Protein AF-A0A067PB33-F1 (afdb_monomer)

Radius of gyration: 25.23 Å; Cα contacts (8 Å, |Δi|>4): 161; chains: 1; bounding box: 67×68×53 Å

Structure (mmCIF, N/CA/C/O backbone):
data_AF-A0A067PB33-F1
#
_entry.id   AF-A0A067PB33-F1
#
loop_
_atom_site.group_PDB
_atom_site.id
_atom_site.type_symbol
_atom_site.label_atom_id
_atom_site.label_alt_id
_atom_site.label_comp_id
_atom_site.label_asym_id
_atom_site.label_entity_id
_atom_site.label_seq_id
_atom_site.pdbx_PDB_ins_code
_atom_site.Cartn_x
_atom_site.Cartn_y
_atom_site.Cartn_z
_atom_site.occupancy
_atom_site.B_iso_or_equiv
_atom_site.auth_seq_id
_atom_site.auth_comp_id
_atom_site.auth_asym_id
_atom_site.auth_atom_id
_atom_site.pdbx_PDB_model_num
ATOM 1 N N . MET A 1 1 ? 33.573 51.164 17.398 1.00 55.56 1 MET A N 1
ATOM 2 C CA . MET A 1 1 ? 33.252 50.127 16.392 1.00 55.56 1 MET A CA 1
ATOM 3 C C . MET A 1 1 ? 31.759 49.839 16.478 1.00 55.56 1 MET A C 1
ATOM 5 O O . MET A 1 1 ? 31.307 49.349 17.505 1.00 55.56 1 MET A O 1
ATOM 9 N N . ALA A 1 2 ? 30.981 50.278 15.486 1.00 54.59 2 ALA A N 1
ATOM 10 C CA . ALA A 1 2 ? 29.517 50.257 15.528 1.00 54.59 2 ALA A CA 1
ATOM 11 C C . ALA A 1 2 ? 28.966 48.915 15.017 1.00 54.59 2 ALA A C 1
ATOM 13 O O . ALA A 1 2 ? 29.337 48.453 13.942 1.00 54.59 2 ALA A O 1
ATOM 14 N N . ARG A 1 3 ? 28.097 48.289 15.818 1.00 65.94 3 ARG A N 1
ATOM 15 C CA . ARG A 1 3 ? 27.466 46.986 15.572 1.00 65.94 3 ARG A CA 1
ATOM 16 C C . ARG A 1 3 ? 26.109 47.202 14.898 1.00 65.94 3 ARG A C 1
ATOM 18 O O . ARG A 1 3 ? 25.153 47.599 15.559 1.00 65.94 3 ARG A O 1
ATOM 25 N N . THR A 1 4 ? 26.024 46.949 13.598 1.00 68.44 4 THR A N 1
ATOM 26 C CA . THR A 1 4 ? 24.789 47.094 12.813 1.00 68.44 4 THR A CA 1
ATOM 27 C C . THR A 1 4 ? 23.841 45.925 13.102 1.00 68.44 4 THR A C 1
ATOM 29 O O . THR A 1 4 ? 24.202 44.766 12.907 1.00 68.44 4 THR A O 1
ATOM 32 N N . LYS A 1 5 ? 22.629 46.211 13.596 1.00 69.06 5 LYS A N 1
ATOM 33 C CA . LYS A 1 5 ? 21.546 45.227 13.761 1.00 69.06 5 LYS A CA 1
ATOM 34 C C . LYS A 1 5 ? 20.704 45.207 12.482 1.00 69.06 5 LYS A C 1
ATOM 36 O O . LYS A 1 5 ? 20.110 46.224 12.143 1.00 69.06 5 LYS A O 1
ATOM 41 N N . GLN A 1 6 ? 20.646 44.072 11.786 1.00 68.88 6 GLN A N 1
ATOM 42 C CA . GLN A 1 6 ? 19.687 43.844 10.702 1.00 68.88 6 GLN A CA 1
ATOM 43 C C . GLN A 1 6 ? 18.337 43.413 11.289 1.00 68.88 6 GLN A C 1
ATOM 45 O O . GLN A 1 6 ? 18.252 42.419 12.007 1.00 68.88 6 GLN A O 1
ATOM 50 N N . THR A 1 7 ? 17.285 44.163 10.979 1.00 68.81 7 THR A N 1
ATOM 51 C CA . THR A 1 7 ? 15.882 43.800 11.197 1.00 68.81 7 THR A CA 1
ATOM 52 C C . THR A 1 7 ? 15.334 43.153 9.927 1.00 68.81 7 THR A C 1
ATOM 54 O O . THR A 1 7 ? 15.372 43.752 8.856 1.00 68.81 7 THR A O 1
ATOM 57 N N . THR A 1 8 ? 14.815 41.929 10.029 1.00 66.50 8 THR A N 1
ATOM 58 C CA . THR A 1 8 ? 14.121 41.249 8.930 1.00 66.50 8 THR A CA 1
ATOM 59 C C . THR A 1 8 ? 12.642 41.632 8.927 1.00 66.50 8 THR A C 1
ATOM 61 O O . THR A 1 8 ? 11.899 41.391 9.879 1.00 66.50 8 THR A O 1
ATOM 64 N N . THR A 1 9 ? 12.208 42.269 7.844 1.00 65.00 9 THR A N 1
ATOM 65 C CA . THR A 1 9 ? 10.814 42.614 7.559 1.00 65.00 9 THR A CA 1
ATOM 66 C C . THR A 1 9 ? 10.035 41.367 7.135 1.00 65.00 9 THR A C 1
ATOM 68 O O . THR A 1 9 ? 10.401 40.675 6.188 1.00 65.00 9 THR A O 1
ATOM 71 N N . LYS A 1 10 ? 8.937 41.079 7.841 1.00 58.09 10 LYS A N 1
ATOM 72 C CA . LYS A 1 10 ? 7.939 40.064 7.472 1.00 58.09 10 LYS A CA 1
ATOM 73 C C . LYS A 1 10 ? 7.140 40.554 6.256 1.00 58.09 10 LYS A C 1
ATOM 75 O O . LYS A 1 10 ? 6.517 41.608 6.347 1.00 58.09 10 LYS A O 1
ATOM 80 N N . SER A 1 11 ? 7.107 39.793 5.158 1.00 65.38 11 SER A N 1
ATOM 81 C CA . SER A 1 11 ? 6.158 40.020 4.057 1.00 65.38 11 SER A CA 1
ATOM 82 C C . SER A 1 11 ? 4.917 39.143 4.234 1.00 65.38 11 SER A C 1
ATOM 84 O O . SER A 1 11 ? 5.006 37.914 4.226 1.00 65.38 11 SER A O 1
ATOM 86 N N . THR A 1 12 ? 3.761 39.774 4.384 1.00 56.09 12 THR A N 1
ATOM 87 C CA . THR A 1 12 ? 2.433 39.156 4.407 1.00 56.09 12 THR A CA 1
ATOM 88 C C . THR A 1 12 ? 1.830 39.087 3.001 1.00 56.09 12 THR A C 1
ATOM 90 O O . THR A 1 12 ? 1.772 40.093 2.307 1.00 56.09 12 THR A O 1
ATOM 93 N N . GLY A 1 13 ? 1.318 37.907 2.636 1.00 48.22 13 GLY A N 1
ATOM 94 C CA . GLY A 1 13 ? 0.081 37.730 1.860 1.00 48.22 13 GLY A CA 1
ATOM 95 C C . GLY A 1 13 ? 0.059 38.178 0.395 1.00 48.22 13 GLY A C 1
ATOM 96 O O . GLY A 1 13 ? -0.341 39.295 0.092 1.00 48.22 13 GLY A O 1
ATOM 97 N N . GLY A 1 14 ? 0.335 37.246 -0.522 1.00 48.44 14 GLY A N 1
ATOM 98 C CA . GLY A 1 14 ? -0.065 37.348 -1.927 1.00 48.44 14 GLY A CA 1
ATOM 99 C C . GLY A 1 14 ? -1.091 36.271 -2.275 1.00 48.44 14 GLY A C 1
ATOM 100 O O . GLY A 1 14 ? -0.724 35.135 -2.565 1.00 48.44 14 GLY A O 1
ATOM 101 N N . THR A 1 15 ? -2.378 36.612 -2.238 1.00 56.41 15 THR A N 1
ATOM 102 C CA . THR A 1 15 ? -3.474 35.760 -2.718 1.00 56.41 15 THR A CA 1
ATOM 103 C C . THR A 1 15 ? -3.520 35.848 -4.246 1.00 56.41 15 THR A C 1
ATOM 105 O O . THR A 1 15 ? -3.872 36.889 -4.797 1.00 56.41 15 THR A O 1
ATOM 108 N N . ALA A 1 16 ? -3.139 34.784 -4.954 1.00 57.28 16 ALA A N 1
ATOM 109 C CA . ALA A 1 16 ? -3.207 34.755 -6.414 1.00 57.28 16 ALA A CA 1
ATOM 110 C C . ALA A 1 16 ? -4.657 34.561 -6.901 1.00 57.28 16 ALA A C 1
ATOM 112 O O . ALA A 1 16 ? -5.363 33.649 -6.465 1.00 57.28 16 ALA A O 1
ATOM 113 N N . ALA A 1 17 ? -5.092 35.417 -7.828 1.00 51.28 17 ALA A N 1
ATOM 114 C CA . ALA A 1 17 ? -6.415 35.382 -8.443 1.00 51.28 17 ALA A CA 1
ATOM 115 C C . ALA A 1 17 ? -6.559 34.205 -9.428 1.00 51.28 17 ALA A C 1
ATOM 117 O O . ALA A 1 17 ? -5.747 34.035 -10.340 1.00 51.28 17 ALA A O 1
ATOM 118 N N . LYS A 1 18 ? -7.635 33.418 -9.289 1.00 51.09 18 LYS A N 1
ATOM 119 C CA . LYS A 1 18 ? -8.044 32.415 -10.284 1.00 51.09 18 LYS A CA 1
ATOM 120 C C . LYS A 1 18 ? -8.632 33.129 -11.504 1.00 51.09 18 LYS A C 1
ATOM 122 O O . LYS A 1 18 ? -9.724 33.684 -11.427 1.00 51.09 18 LYS A O 1
ATOM 127 N N . LYS A 1 19 ? -7.921 33.100 -12.636 1.00 48.53 19 LYS A N 1
ATOM 128 C CA . LYS A 1 19 ? -8.486 33.465 -13.941 1.00 48.53 19 LYS A CA 1
ATOM 129 C C . LYS A 1 19 ? -9.428 32.360 -14.413 1.00 48.53 19 LYS A C 1
ATOM 131 O O . LYS A 1 19 ? -8.999 31.258 -14.739 1.00 48.53 19 LYS A O 1
ATOM 136 N N . THR A 1 20 ? -10.707 32.695 -14.471 1.00 45.25 20 THR A N 1
ATOM 137 C CA . THR A 1 20 ? -11.734 31.999 -15.242 1.00 45.25 20 THR A CA 1
ATOM 138 C C . THR A 1 20 ? -11.503 32.310 -16.721 1.00 45.25 20 THR A C 1
ATOM 140 O O . THR A 1 20 ? -11.554 33.474 -17.112 1.00 45.25 20 THR A O 1
ATOM 143 N N . ILE A 1 21 ? -11.256 31.298 -17.550 1.00 50.94 21 ILE A N 1
ATOM 144 C CA . ILE A 1 21 ? -11.389 31.418 -19.007 1.00 50.94 21 ILE A CA 1
ATOM 145 C C . ILE A 1 21 ? -12.450 30.407 -19.425 1.00 50.94 21 ILE A C 1
ATOM 147 O O . ILE A 1 21 ? -12.246 29.196 -19.372 1.00 50.94 21 ILE A O 1
ATOM 151 N N . LEU A 1 22 ? -13.622 30.945 -19.759 1.00 44.91 22 LEU A N 1
ATOM 152 C CA . LEU A 1 22 ? -14.705 30.233 -20.414 1.00 44.91 22 LEU A CA 1
ATOM 153 C C . LEU A 1 22 ? -14.245 29.692 -21.772 1.00 44.91 22 LEU A 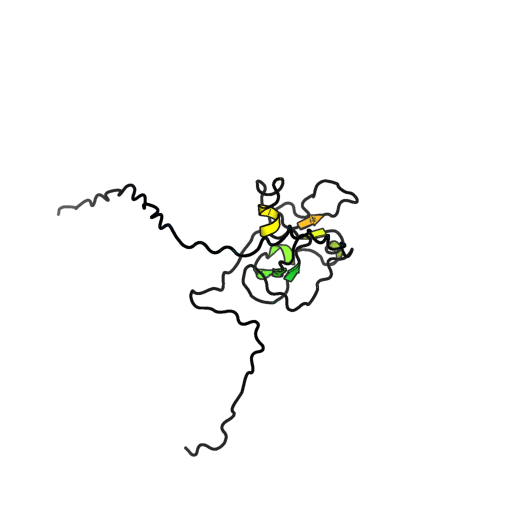C 1
ATOM 155 O O . LEU A 1 22 ? -13.614 30.407 -22.544 1.00 44.91 22 LEU A O 1
ATOM 159 N N . GLY A 1 23 ? -14.755 28.508 -22.112 1.00 41.41 23 GLY A N 1
ATOM 160 C CA . GLY A 1 23 ? -15.262 28.270 -23.460 1.00 41.41 23 GLY A CA 1
ATOM 161 C C . GLY A 1 23 ? -14.563 27.169 -24.241 1.00 41.41 23 GLY A C 1
ATOM 162 O O . GLY A 1 23 ? -13.768 27.445 -25.127 1.00 41.41 23 GLY A O 1
ATOM 163 N N . SER A 1 24 ? -14.953 25.918 -24.005 1.00 42.19 24 SER A N 1
ATOM 164 C CA . SER A 1 24 ? -14.974 24.883 -25.047 1.00 42.19 24 SER A CA 1
ATOM 165 C C . SER A 1 24 ? -16.027 23.846 -24.675 1.00 42.19 24 SER A C 1
ATOM 167 O O . SER A 1 24 ? -15.832 23.021 -23.787 1.00 42.19 24 SER A O 1
ATOM 169 N N . LYS A 1 25 ? -17.187 23.940 -25.332 1.00 48.56 25 LYS A N 1
ATOM 170 C CA . LYS A 1 25 ? -18.226 22.911 -25.318 1.00 48.56 25 LYS A CA 1
ATOM 171 C C . LYS A 1 25 ? -17.673 21.674 -26.027 1.00 48.56 25 LYS A C 1
ATOM 173 O O . LYS A 1 25 ? -17.604 21.666 -27.250 1.00 48.56 25 LYS A O 1
ATOM 178 N N . PHE A 1 26 ? -17.344 20.632 -25.273 1.00 42.62 26 PHE A N 1
ATOM 179 C CA . PHE A 1 26 ? -17.308 19.270 -25.798 1.00 42.62 26 PHE A CA 1
ATOM 180 C C . PHE A 1 26 ? -18.437 18.482 -25.144 1.00 42.62 26 PHE A C 1
ATOM 182 O O . PHE A 1 26 ? -18.382 18.131 -23.968 1.00 42.62 26 PHE A O 1
ATOM 189 N N . ALA A 1 27 ? -19.493 18.259 -25.923 1.00 45.75 27 ALA A N 1
ATOM 190 C CA . ALA A 1 27 ? -20.455 17.206 -25.664 1.00 45.75 27 ALA A CA 1
ATOM 191 C C . ALA A 1 27 ? -19.802 15.875 -26.077 1.00 45.75 27 ALA A C 1
ATOM 193 O O . ALA A 1 27 ? -19.408 15.707 -27.228 1.00 45.75 27 ALA A O 1
ATOM 194 N N . GLY A 1 28 ? -19.657 14.961 -25.121 1.00 36.56 28 GLY A N 1
ATOM 195 C CA . GLY A 1 28 ? -19.095 13.618 -25.276 1.00 36.56 28 GLY A CA 1
ATOM 196 C C . GLY A 1 28 ? -19.466 12.773 -24.052 1.00 36.56 28 GLY A C 1
ATOM 197 O O . GLY A 1 28 ? -19.763 13.342 -23.004 1.00 36.56 28 GLY A O 1
ATOM 198 N N . PRO A 1 29 ? -19.582 11.446 -24.192 1.00 44.88 29 PRO A N 1
ATOM 199 C CA . PRO A 1 29 ? -20.788 10.720 -23.817 1.00 44.88 29 PRO A CA 1
ATOM 200 C C . PRO A 1 29 ? -20.918 10.440 -22.319 1.00 44.88 29 PRO A C 1
ATOM 202 O O . PRO A 1 29 ? -19.944 10.294 -21.584 1.00 44.88 29 PRO A O 1
ATOM 205 N N . VAL A 1 30 ? -22.178 10.300 -21.909 1.00 52.38 30 VAL A N 1
ATOM 206 C CA . VAL A 1 30 ? -22.629 9.802 -20.609 1.00 52.38 30 VAL A CA 1
ATOM 207 C C . VAL A 1 30 ? -22.104 8.374 -20.421 1.00 52.38 30 VAL A C 1
ATOM 209 O O . VAL A 1 30 ? -22.733 7.403 -20.834 1.00 52.38 30 VAL A O 1
ATOM 212 N N . ALA A 1 31 ? -20.918 8.244 -19.829 1.00 45.16 31 ALA A N 1
ATOM 213 C CA . ALA A 1 31 ? -20.369 6.963 -19.415 1.00 45.16 31 ALA A CA 1
ATOM 214 C C . ALA A 1 31 ? -21.041 6.548 -18.102 1.00 45.16 31 ALA A C 1
ATOM 216 O O . ALA A 1 31 ? -20.977 7.249 -17.090 1.00 45.16 31 ALA A O 1
ATOM 217 N N . GLY A 1 32 ? -21.756 5.426 -18.173 1.00 43.41 32 GLY A N 1
ATOM 218 C CA . GLY A 1 32 ? -22.599 4.897 -17.116 1.00 43.41 32 GLY A CA 1
ATOM 219 C C . GLY A 1 32 ? -21.866 4.674 -15.799 1.00 43.41 32 GLY A C 1
ATOM 220 O O . GLY A 1 32 ? -20.654 4.467 -15.748 1.00 43.41 32 GLY A O 1
ATOM 221 N N . LYS A 1 33 ? -22.658 4.681 -14.724 1.00 39.97 33 LYS A N 1
ATOM 222 C CA . LYS A 1 33 ? -22.269 4.210 -13.396 1.00 39.97 33 LYS A CA 1
ATOM 223 C C . LYS A 1 33 ? -21.536 2.877 -13.547 1.00 39.97 33 LYS A C 1
ATOM 225 O O . LYS A 1 33 ? -22.162 1.854 -13.817 1.00 39.97 33 LYS A O 1
ATOM 230 N N . ALA A 1 34 ? -20.215 2.905 -13.395 1.00 42.62 34 ALA A N 1
ATOM 231 C CA . ALA A 1 34 ? -19.411 1.704 -13.319 1.00 42.62 34 ALA A CA 1
ATOM 232 C C . ALA A 1 34 ? -19.904 0.922 -12.101 1.00 42.62 34 ALA A C 1
ATOM 234 O O . ALA A 1 34 ? -19.697 1.326 -10.955 1.00 42.62 34 ALA A O 1
ATOM 235 N N . GLY A 1 35 ? -20.624 -0.168 -12.365 1.00 40.88 35 GLY A N 1
ATOM 236 C CA . GLY A 1 35 ? -20.951 -1.153 -11.357 1.00 40.88 35 GLY A CA 1
ATOM 237 C C . GLY A 1 35 ? -19.656 -1.556 -10.670 1.00 40.88 35 GLY A C 1
ATOM 238 O O . GLY A 1 35 ? -18.719 -2.030 -11.313 1.00 40.88 35 GLY A O 1
ATOM 239 N N . ARG A 1 36 ? -19.594 -1.311 -9.362 1.00 44.78 36 ARG A N 1
ATOM 240 C CA . ARG A 1 36 ? -18.537 -1.794 -8.480 1.00 44.78 36 ARG A CA 1
ATOM 241 C C . ARG A 1 36 ? -18.576 -3.318 -8.603 1.00 44.78 36 ARG A C 1
ATOM 243 O O . ARG A 1 36 ? -19.433 -3.953 -7.997 1.00 44.78 36 ARG A O 1
ATOM 250 N N . LYS A 1 37 ? -17.731 -3.905 -9.460 1.00 42.91 37 LYS A N 1
ATOM 251 C CA . LYS A 1 37 ? -17.575 -5.360 -9.527 1.00 42.91 37 LYS A CA 1
ATOM 252 C C . LYS A 1 37 ? -17.102 -5.781 -8.145 1.00 42.91 37 LYS A C 1
ATOM 254 O O . LYS A 1 37 ? -15.963 -5.516 -7.770 1.00 42.91 37 LYS A O 1
ATOM 259 N N . SER A 1 38 ? -18.006 -6.368 -7.371 1.00 43.84 38 SER A N 1
ATOM 260 C CA . SER A 1 38 ? -17.684 -7.079 -6.147 1.00 43.84 38 SER A CA 1
ATOM 261 C C . SER A 1 38 ? -16.715 -8.185 -6.540 1.00 43.84 38 SER A C 1
ATOM 263 O O . SER A 1 38 ? -17.129 -9.224 -7.057 1.00 43.84 38 SER A O 1
ATOM 265 N N . ARG A 1 39 ? -15.411 -7.933 -6.387 1.00 51.88 39 ARG A N 1
ATOM 266 C CA . ARG A 1 39 ? -14.412 -8.993 -6.463 1.00 51.88 39 ARG A CA 1
ATOM 267 C C . ARG A 1 39 ? -14.842 -10.026 -5.432 1.00 51.88 39 ARG A C 1
ATOM 269 O O . ARG A 1 39 ? -14.957 -9.703 -4.250 1.00 51.88 39 ARG A O 1
ATOM 276 N N . SER A 1 40 ? -15.146 -11.238 -5.889 1.00 46.25 40 SER A N 1
ATOM 277 C CA . SER A 1 40 ? -15.277 -12.378 -4.994 1.00 46.25 40 SER A CA 1
ATOM 278 C C . SER A 1 40 ? -13.978 -12.433 -4.201 1.00 46.25 40 SER A C 1
ATOM 280 O O . SER A 1 40 ? -12.913 -12.605 -4.799 1.00 46.25 40 SER A O 1
ATOM 282 N N . ARG A 1 41 ? -14.056 -12.189 -2.889 1.00 49.62 41 ARG A N 1
ATOM 283 C CA . ARG A 1 41 ? -12.928 -12.359 -1.974 1.00 49.62 41 ARG A CA 1
ATOM 284 C C . ARG A 1 41 ? -12.415 -13.780 -2.177 1.00 49.62 41 ARG A C 1
ATOM 286 O O . ARG A 1 41 ? -13.059 -14.734 -1.752 1.00 49.62 41 ARG A O 1
ATOM 293 N N . SER A 1 42 ? -11.300 -13.917 -2.888 1.00 47.88 42 SER A N 1
ATOM 294 C CA . SER A 1 42 ? -10.497 -15.128 -2.791 1.00 47.88 42 SER A CA 1
ATOM 295 C C . SER A 1 42 ? -10.128 -15.251 -1.311 1.00 47.88 42 SER A C 1
ATOM 297 O O . SER A 1 42 ? -9.634 -14.264 -0.767 1.00 47.88 42 SER A O 1
ATOM 299 N N . PRO A 1 43 ? -10.382 -16.387 -0.642 1.00 51.66 43 PRO A N 1
ATOM 300 C CA . PRO A 1 43 ? -10.200 -16.510 0.806 1.00 51.66 43 PRO A CA 1
ATOM 301 C C . PRO A 1 43 ? -8.755 -16.343 1.280 1.00 51.66 43 PRO A C 1
ATOM 303 O O . PRO A 1 43 ? -8.528 -16.248 2.476 1.00 51.66 43 PRO A O 1
ATOM 306 N N . ASN A 1 44 ? -7.792 -16.309 0.359 1.00 50.03 44 ASN A N 1
ATOM 307 C CA . ASN A 1 44 ? -6.382 -16.165 0.674 1.00 50.03 44 ASN A CA 1
ATOM 308 C C . ASN A 1 44 ? -5.816 -14.919 -0.017 1.00 50.03 44 ASN A C 1
ATOM 310 O O . ASN A 1 44 ? -5.908 -14.848 -1.256 1.00 50.03 44 ASN A O 1
ATOM 314 N N . PRO A 1 45 ? -5.167 -13.996 0.719 1.00 50.78 45 PRO A N 1
ATOM 315 C CA . PRO A 1 45 ? -4.190 -13.089 0.140 1.00 50.78 45 PRO A CA 1
ATOM 316 C C . PRO A 1 45 ? -2.988 -13.943 -0.263 1.00 50.78 45 PRO A C 1
ATOM 318 O O . PRO A 1 45 ? -2.011 -14.126 0.459 1.00 50.78 45 PRO A O 1
ATOM 321 N N . LEU A 1 46 ? -3.111 -14.576 -1.427 1.00 50.81 46 LEU A N 1
ATOM 322 C CA . LEU A 1 46 ? -1.969 -15.152 -2.108 1.00 50.81 46 LEU A CA 1
ATOM 323 C C . LEU A 1 46 ? -1.036 -13.983 -2.389 1.00 50.81 46 LEU A C 1
ATOM 325 O O . LEU A 1 46 ? -1.455 -13.029 -3.044 1.00 50.81 46 LEU A O 1
ATOM 329 N N . VAL A 1 47 ? 0.205 -14.073 -1.912 1.00 52.31 47 VAL A N 1
ATOM 330 C CA . VAL A 1 47 ? 1.320 -13.293 -2.453 1.00 52.31 47 VAL A CA 1
ATOM 331 C C . VAL A 1 47 ? 1.364 -13.626 -3.942 1.00 52.31 47 VAL A C 1
ATOM 333 O O . VAL A 1 47 ? 1.951 -14.622 -4.365 1.00 52.31 47 VAL A O 1
ATOM 336 N N . LYS A 1 48 ? 0.613 -12.872 -4.743 1.00 49.56 48 LYS A N 1
ATOM 337 C CA . LYS A 1 48 ? 0.620 -13.016 -6.184 1.00 49.56 48 LYS A CA 1
ATOM 338 C C . LYS A 1 48 ? 1.913 -12.373 -6.625 1.00 49.56 48 LYS A C 1
ATOM 340 O O . LYS A 1 48 ? 2.060 -11.160 -6.567 1.00 49.56 48 LYS A O 1
ATOM 345 N N . ILE A 1 49 ? 2.840 -13.199 -7.093 1.00 48.69 49 ILE A N 1
ATOM 346 C CA . ILE A 1 49 ? 3.964 -12.744 -7.908 1.00 48.69 49 ILE A CA 1
ATOM 347 C C . ILE A 1 49 ? 3.383 -12.399 -9.290 1.00 48.69 49 ILE A C 1
ATOM 349 O O . ILE A 1 49 ? 3.622 -13.085 -10.278 1.00 48.69 49 ILE A O 1
ATOM 353 N N . ALA A 1 50 ? 2.490 -11.414 -9.347 1.00 47.66 50 ALA A N 1
ATOM 354 C CA . ALA A 1 50 ? 2.217 -10.705 -10.581 1.00 47.66 50 ALA A CA 1
ATOM 355 C C . ALA A 1 50 ? 3.319 -9.651 -10.735 1.00 47.66 50 ALA A C 1
ATOM 357 O O . ALA A 1 50 ? 3.917 -9.228 -9.746 1.00 47.66 50 ALA A O 1
ATOM 358 N N . GLU A 1 51 ? 3.590 -9.208 -11.958 1.00 52.41 51 GLU A N 1
ATOM 359 C CA . GLU A 1 51 ? 4.459 -8.059 -12.249 1.00 52.41 51 GLU A CA 1
ATOM 360 C C . GLU A 1 51 ? 3.783 -6.747 -11.797 1.00 52.41 51 GLU A C 1
ATOM 362 O O . GLU A 1 51 ? 3.556 -5.821 -12.574 1.00 52.41 51 GLU A O 1
ATOM 367 N N . SER A 1 52 ? 3.351 -6.693 -10.541 1.00 70.56 52 SER A N 1
ATOM 368 C CA . SER A 1 52 ? 2.664 -5.568 -9.940 1.00 70.56 52 SER A CA 1
ATOM 369 C C . SER A 1 52 ? 3.687 -4.605 -9.362 1.00 70.56 52 SER A C 1
ATOM 371 O O . SER A 1 52 ? 4.549 -4.959 -8.557 1.00 70.56 52 SER A O 1
ATOM 373 N N . TRP A 1 53 ? 3.579 -3.361 -9.797 1.00 86.12 53 TRP A N 1
ATOM 374 C CA . TRP A 1 53 ? 4.456 -2.275 -9.402 1.00 86.12 53 TRP A CA 1
ATOM 375 C C . TRP A 1 53 ? 3.893 -1.629 -8.142 1.00 86.12 53 TRP A C 1
ATOM 377 O O . TRP A 1 53 ? 2.681 -1.431 -8.026 1.00 86.12 53 TRP A O 1
ATOM 387 N N . CYS A 1 54 ? 4.761 -1.267 -7.198 1.00 90.94 54 CYS A N 1
ATOM 388 C CA . CYS A 1 54 ? 4.333 -0.517 -6.027 1.00 90.94 54 CYS A CA 1
ATOM 389 C C . CYS A 1 54 ? 3.756 0.833 -6.462 1.00 90.94 54 CYS A C 1
ATOM 391 O O . CYS A 1 54 ? 4.455 1.635 -7.080 1.00 90.94 54 CYS A O 1
ATOM 393 N N . CYS A 1 55 ? 2.513 1.142 -6.096 1.00 90.62 55 CYS A N 1
ATOM 394 C CA . CYS A 1 55 ? 1.883 2.393 -6.521 1.00 90.62 55 CYS A CA 1
ATOM 395 C C . CYS A 1 55 ? 2.475 3.646 -5.843 1.00 90.62 55 CYS A C 1
ATOM 397 O O . CYS A 1 55 ? 2.116 4.759 -6.218 1.00 90.62 55 CYS A O 1
ATOM 399 N N . LEU A 1 56 ? 3.349 3.485 -4.839 1.00 91.19 56 LEU A N 1
ATOM 400 C CA . LEU A 1 56 ? 4.010 4.593 -4.140 1.00 91.19 56 LEU A CA 1
ATOM 401 C C . LEU A 1 56 ? 5.365 4.955 -4.757 1.00 91.19 56 LEU A C 1
ATOM 403 O O . LEU A 1 56 ? 5.624 6.129 -5.004 1.00 91.19 56 LEU A O 1
ATOM 407 N N . CYS A 1 57 ? 6.223 3.967 -5.024 1.00 90.94 57 CYS A N 1
ATOM 408 C CA . CYS A 1 57 ? 7.559 4.208 -5.582 1.00 90.94 57 CYS A CA 1
ATOM 409 C C . CYS A 1 57 ? 7.690 3.854 -7.067 1.00 90.94 57 CYS A C 1
ATOM 411 O O . CYS A 1 57 ? 8.716 4.163 -7.665 1.00 90.94 57 CYS A O 1
ATOM 413 N N . SER A 1 58 ? 6.670 3.228 -7.668 1.00 87.94 58 SER A N 1
ATOM 414 C CA . SER A 1 58 ? 6.716 2.687 -9.037 1.00 87.94 58 SER A CA 1
ATOM 415 C C . SER A 1 58 ? 7.912 1.762 -9.275 1.00 87.94 58 SER A C 1
ATOM 417 O O . SER A 1 58 ? 8.459 1.719 -10.372 1.00 87.94 58 SER A O 1
ATOM 419 N N . ASN A 1 59 ? 8.323 1.033 -8.237 1.00 85.00 59 ASN A N 1
ATOM 420 C CA . ASN A 1 59 ? 9.339 -0.007 -8.310 1.00 85.00 59 ASN A CA 1
ATOM 421 C C . ASN A 1 59 ? 8.701 -1.380 -8.050 1.00 85.00 59 ASN A C 1
ATOM 423 O O . ASN A 1 59 ? 7.645 -1.474 -7.413 1.00 85.00 59 ASN A O 1
ATOM 427 N N . GLY A 1 60 ? 9.332 -2.432 -8.565 1.00 79.06 60 GLY A N 1
ATOM 428 C CA . GLY A 1 60 ? 8.978 -3.816 -8.256 1.00 79.06 60 GLY A CA 1
ATOM 429 C C . GLY A 1 60 ? 9.572 -4.277 -6.920 1.00 79.06 60 GLY A C 1
ATOM 430 O O . GLY A 1 60 ? 10.184 -3.497 -6.194 1.00 79.06 60 GLY A O 1
ATOM 431 N N . GLY A 1 61 ? 9.397 -5.558 -6.599 1.00 85.81 61 GLY A N 1
ATOM 432 C CA . GLY A 1 61 ? 9.969 -6.192 -5.408 1.00 85.81 61 GLY A CA 1
ATOM 433 C C . GLY A 1 61 ? 8.931 -6.946 -4.581 1.00 85.81 61 GLY A C 1
ATOM 434 O O . GLY A 1 61 ? 7.840 -7.261 -5.060 1.00 85.81 61 GLY A O 1
ATOM 435 N N . ILE A 1 62 ? 9.273 -7.235 -3.322 1.00 90.06 62 ILE A N 1
ATOM 436 C CA . ILE A 1 62 ? 8.343 -7.876 -2.386 1.00 90.06 62 ILE A CA 1
ATOM 437 C C . ILE A 1 62 ? 7.228 -6.883 -2.074 1.00 90.06 62 ILE A C 1
ATOM 439 O O . ILE A 1 62 ? 7.473 -5.786 -1.561 1.00 9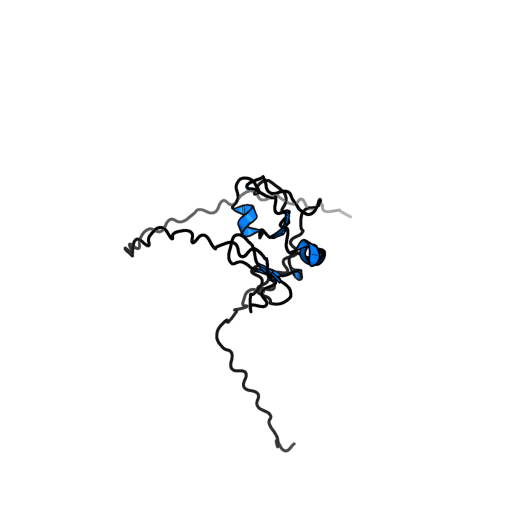0.06 62 ILE A O 1
ATOM 443 N N . 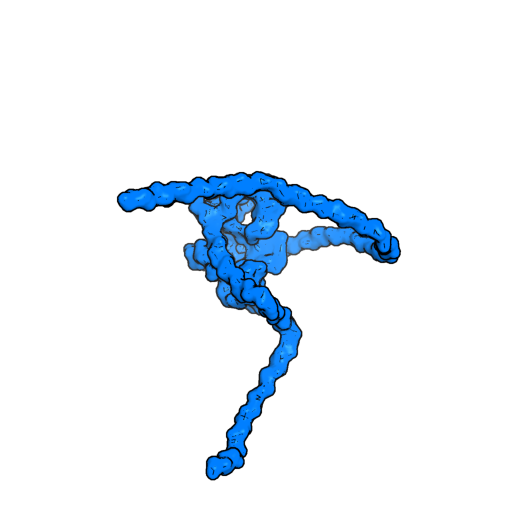SER A 1 63 ? 6.001 -7.261 -2.406 1.00 92.06 63 SER A N 1
ATOM 444 C CA . SER A 1 63 ? 4.847 -6.383 -2.302 1.00 92.06 63 SER A CA 1
ATOM 445 C C . SER A 1 63 ? 3.586 -7.126 -1.889 1.00 92.06 63 SER A C 1
ATOM 447 O O . SER A 1 63 ? 3.519 -8.354 -1.943 1.00 92.06 63 SER A O 1
ATOM 449 N N . VAL A 1 64 ? 2.618 -6.353 -1.402 1.00 92.31 64 VAL A N 1
ATOM 450 C CA . VAL A 1 64 ? 1.331 -6.826 -0.898 1.00 92.31 64 VAL A CA 1
ATOM 451 C C . VAL A 1 64 ? 0.218 -6.087 -1.633 1.00 92.31 64 VAL A C 1
ATOM 453 O O . VAL A 1 64 ? 0.239 -4.857 -1.757 1.00 92.31 64 VAL A O 1
ATOM 456 N N . ASP A 1 65 ? -0.757 -6.849 -2.118 1.00 93.62 65 ASP A N 1
ATOM 457 C CA . ASP A 1 65 ? -1.940 -6.327 -2.793 1.00 93.62 65 ASP A CA 1
ATOM 458 C C . ASP A 1 65 ? -2.976 -5.843 -1.780 1.00 93.62 65 ASP A C 1
ATOM 460 O O . ASP A 1 65 ? -3.238 -6.490 -0.768 1.00 93.62 65 ASP A O 1
ATOM 464 N N . CYS A 1 66 ? -3.604 -4.704 -2.062 1.00 95.06 66 CYS A N 1
ATOM 465 C CA . CYS A 1 66 ? -4.718 -4.206 -1.265 1.00 95.06 66 CYS A CA 1
ATOM 466 C C . CYS A 1 66 ? -5.961 -5.091 -1.434 1.00 95.06 66 CYS A C 1
ATOM 468 O O . CYS A 1 66 ? -6.442 -5.292 -2.546 1.00 95.06 66 CYS A O 1
ATOM 470 N N . ASP A 1 67 ? -6.598 -5.490 -0.334 1.00 94.06 67 ASP A N 1
ATOM 471 C CA . ASP A 1 67 ? -7.827 -6.297 -0.362 1.00 94.06 67 ASP A CA 1
ATOM 472 C C . ASP A 1 67 ? -9.075 -5.522 -0.822 1.00 94.06 67 ASP A C 1
ATOM 474 O O . ASP A 1 67 ? -10.157 -6.092 -0.993 1.00 94.06 67 ASP A O 1
ATOM 478 N N . ARG A 1 68 ? -8.964 -4.199 -0.999 1.00 93.44 68 ARG A N 1
ATOM 479 C CA . ARG A 1 68 ? -10.085 -3.306 -1.347 1.00 93.44 68 ARG A CA 1
ATOM 480 C C . ARG A 1 68 ? -9.983 -2.659 -2.727 1.00 93.44 68 ARG A C 1
ATOM 482 O O . ARG A 1 68 ? -10.964 -2.066 -3.181 1.00 93.44 68 ARG A O 1
ATOM 489 N N . CYS A 1 69 ? -8.827 -2.714 -3.382 1.00 93.62 69 CYS A N 1
ATOM 490 C CA . CYS A 1 69 ? -8.619 -2.115 -4.701 1.00 93.62 69 CYS A CA 1
ATOM 491 C C . CYS A 1 69 ? -7.502 -2.841 -5.461 1.00 93.62 69 CYS A C 1
ATOM 493 O O . CYS A 1 69 ? -7.083 -3.920 -5.066 1.00 93.62 69 CYS A O 1
ATOM 495 N N . ASP A 1 70 ? -7.025 -2.247 -6.551 1.00 91.62 70 ASP A N 1
ATOM 496 C CA . ASP A 1 70 ? -6.052 -2.871 -7.454 1.00 91.62 70 ASP A CA 1
ATOM 497 C C . ASP A 1 70 ? -4.632 -2.332 -7.220 1.00 91.62 70 ASP A C 1
ATOM 499 O O . ASP A 1 70 ? -3.744 -2.531 -8.039 1.00 91.62 70 ASP A O 1
ATOM 503 N N . HIS A 1 71 ? -4.421 -1.601 -6.121 1.00 92.56 71 HIS A N 1
ATOM 504 C CA . HIS A 1 71 ? -3.106 -1.090 -5.755 1.00 92.56 71 HIS A CA 1
ATOM 505 C C . HIS A 1 71 ? -2.278 -2.153 -5.041 1.00 92.56 71 HIS A C 1
ATOM 507 O O . HIS A 1 71 ? -2.758 -2.807 -4.113 1.00 92.56 71 HIS A O 1
ATOM 513 N N . THR A 1 72 ? -1.002 -2.191 -5.400 1.00 93.50 72 THR A N 1
ATOM 514 C CA . THR A 1 72 ? 0.031 -3.010 -4.771 1.00 93.50 72 THR A CA 1
ATOM 515 C C . THR A 1 72 ? 1.039 -2.096 -4.079 1.00 93.50 72 THR A C 1
ATOM 517 O O . THR A 1 72 ? 1.379 -1.033 -4.605 1.00 93.50 72 THR A O 1
ATOM 520 N N . ILE A 1 73 ? 1.498 -2.469 -2.884 1.00 93.06 73 ILE A N 1
ATOM 521 C CA . ILE A 1 73 ? 2.428 -1.678 -2.066 1.00 93.06 73 ILE A CA 1
ATOM 522 C C . ILE A 1 73 ? 3.641 -2.541 -1.721 1.00 93.06 73 ILE A C 1
ATOM 524 O O . ILE A 1 73 ? 3.481 -3.638 -1.193 1.00 93.06 73 ILE A O 1
ATOM 528 N N . CYS A 1 74 ? 4.856 -2.071 -2.016 1.00 93.19 74 CYS A N 1
ATOM 529 C CA . CYS A 1 74 ? 6.071 -2.793 -1.638 1.00 93.19 74 CYS A CA 1
ATOM 530 C C . CYS A 1 74 ? 6.393 -2.639 -0.149 1.00 93.19 74 CYS A C 1
ATOM 532 O O . CYS A 1 74 ? 6.086 -1.619 0.472 1.00 93.19 74 CYS A O 1
ATOM 534 N N . VAL A 1 75 ? 7.070 -3.652 0.395 1.00 93.38 75 VAL A N 1
ATOM 535 C CA . VAL A 1 75 ? 7.539 -3.672 1.786 1.00 93.38 75 VAL A CA 1
ATOM 536 C C . VAL A 1 75 ? 8.529 -2.538 2.055 1.00 93.38 75 VAL A C 1
ATOM 538 O O . VAL A 1 75 ? 8.523 -1.985 3.141 1.00 93.38 75 VAL A O 1
ATOM 541 N N . GLU A 1 76 ? 9.317 -2.109 1.068 1.00 93.12 76 GLU A N 1
ATOM 542 C CA . GLU A 1 76 ? 10.237 -0.973 1.238 1.00 93.12 76 GLU A CA 1
ATOM 543 C C . GLU A 1 76 ? 9.508 0.349 1.514 1.00 93.12 76 GLU A C 1
ATOM 545 O O . GLU A 1 76 ? 9.977 1.156 2.304 1.00 93.12 76 GLU A O 1
ATOM 550 N N . CYS A 1 77 ? 8.341 0.578 0.898 1.00 94.06 77 CYS A N 1
ATOM 551 C CA . CYS A 1 77 ? 7.559 1.793 1.150 1.00 94.06 77 CYS A CA 1
ATOM 552 C C . CYS A 1 77 ? 6.775 1.737 2.465 1.00 94.06 77 CYS A C 1
ATOM 554 O O . CYS A 1 77 ? 6.327 2.778 2.943 1.00 94.06 77 CYS A O 1
ATOM 556 N N . VAL A 1 78 ? 6.544 0.542 3.015 1.00 94.88 78 VAL A N 1
ATOM 557 C CA . VAL A 1 78 ? 5.849 0.335 4.292 1.00 94.88 78 VAL A CA 1
ATOM 558 C C . VAL A 1 78 ? 6.553 -0.801 5.048 1.00 94.88 78 VAL A C 1
ATOM 560 O O . VAL A 1 78 ? 6.057 -1.935 5.050 1.00 94.88 78 VAL A O 1
ATOM 563 N N . PRO A 1 79 ? 7.709 -0.528 5.690 1.00 94.25 79 PRO A N 1
ATOM 564 C CA . PRO A 1 79 ? 8.578 -1.564 6.265 1.00 94.25 79 PRO A CA 1
ATOM 565 C C . PRO A 1 79 ? 7.879 -2.493 7.259 1.00 94.25 79 PRO A C 1
ATOM 567 O O . PRO A 1 79 ? 8.165 -3.690 7.310 1.00 94.25 79 PRO A O 1
ATOM 570 N N . GLY A 1 80 ? 6.893 -1.977 8.001 1.00 93.75 80 GLY A N 1
ATOM 571 C CA . GLY A 1 80 ? 6.116 -2.767 8.957 1.00 93.75 80 GLY A CA 1
ATOM 572 C C . GLY A 1 80 ? 5.300 -3.914 8.339 1.00 93.75 80 GLY A C 1
ATOM 573 O O . GLY A 1 80 ? 4.888 -4.808 9.077 1.00 93.75 80 GLY A O 1
ATOM 574 N N . LEU A 1 81 ? 5.110 -3.949 7.010 1.00 92.94 81 LEU A N 1
ATOM 575 C CA . LEU A 1 81 ? 4.528 -5.105 6.311 1.00 92.94 81 LEU A CA 1
ATOM 576 C C . LEU A 1 81 ? 5.462 -6.320 6.309 1.00 92.94 81 LEU A C 1
ATOM 578 O O . LEU A 1 81 ? 4.992 -7.453 6.359 1.00 92.94 81 LEU A O 1
ATOM 582 N N . GLY A 1 82 ? 6.778 -6.096 6.282 1.00 91.81 82 GLY A N 1
ATOM 583 C CA . GLY A 1 82 ? 7.777 -7.167 6.279 1.00 91.81 82 GLY A CA 1
ATOM 584 C C . GLY A 1 82 ? 7.904 -7.888 7.621 1.00 91.81 82 GLY A C 1
ATOM 585 O O . GLY A 1 82 ? 8.397 -9.010 7.670 1.00 91.81 82 GLY A O 1
ATOM 586 N N . ALA A 1 83 ? 7.433 -7.268 8.707 1.00 92.31 83 ALA A N 1
ATOM 587 C CA . ALA A 1 83 ? 7.455 -7.843 10.050 1.00 92.31 83 ALA A CA 1
ATOM 588 C C . ALA A 1 83 ? 6.312 -8.842 10.310 1.00 92.31 83 ALA A C 1
ATOM 590 O O . ALA A 1 83 ? 6.258 -9.453 11.377 1.00 92.31 83 ALA A O 1
ATOM 591 N N . ILE A 1 84 ? 5.375 -8.993 9.370 1.00 91.75 84 ILE A N 1
ATOM 592 C CA . ILE A 1 84 ? 4.186 -9.825 9.551 1.00 91.75 84 ILE A CA 1
ATOM 593 C C . ILE A 1 84 ? 4.525 -11.286 9.220 1.00 91.75 84 ILE A C 1
ATOM 595 O O . ILE A 1 84 ? 4.947 -11.571 8.096 1.00 91.75 84 ILE A O 1
ATOM 599 N N . PRO A 1 85 ? 4.315 -12.234 10.151 1.00 92.50 85 PRO A N 1
ATOM 600 C CA . PRO A 1 85 ? 4.565 -13.646 9.892 1.00 92.50 85 PRO A CA 1
ATOM 601 C C . PRO A 1 85 ? 3.694 -14.184 8.754 1.00 92.50 85 PRO A C 1
ATOM 603 O O . PRO A 1 85 ? 2.488 -13.944 8.710 1.00 92.50 85 PRO A O 1
ATOM 606 N N . THR A 1 86 ? 4.270 -15.015 7.882 1.00 88.94 86 THR A N 1
ATOM 607 C CA . THR A 1 86 ? 3.547 -15.655 6.766 1.00 88.94 86 THR A CA 1
ATOM 608 C C . THR A 1 86 ? 2.323 -16.455 7.225 1.00 88.94 86 THR A C 1
ATOM 610 O O . THR A 1 86 ? 1.343 -16.554 6.496 1.00 88.94 86 THR A O 1
ATOM 613 N N . GLN A 1 87 ? 2.362 -17.011 8.440 1.00 91.56 87 GLN A N 1
ATOM 614 C CA . GLN A 1 87 ? 1.255 -17.771 9.035 1.00 91.56 87 GLN A CA 1
ATOM 615 C C . GLN A 1 87 ? 0.014 -16.901 9.287 1.00 91.56 87 GLN A C 1
ATOM 617 O O . GLN A 1 87 ? -1.111 -17.376 9.145 1.00 91.56 87 GLN A O 1
ATOM 622 N N . ASP A 1 88 ? 0.218 -15.621 9.600 1.00 91.25 88 ASP A N 1
ATOM 623 C CA . ASP A 1 88 ? -0.863 -14.691 9.916 1.00 91.25 88 ASP A CA 1
ATOM 624 C C . ASP A 1 88 ? -1.441 -14.028 8.666 1.00 91.25 88 ASP A C 1
ATOM 626 O O . ASP A 1 88 ? -2.588 -13.585 8.694 1.00 91.25 88 ASP A O 1
ATOM 630 N N . MET A 1 89 ? -0.700 -14.027 7.549 1.00 87.50 89 MET A N 1
ATOM 631 C CA . MET A 1 89 ? -1.145 -13.448 6.276 1.00 87.50 89 MET A CA 1
ATOM 632 C C . MET A 1 89 ? -2.509 -13.994 5.831 1.00 87.50 89 MET A C 1
ATOM 634 O O . MET A 1 89 ? -3.321 -13.240 5.312 1.00 87.50 89 MET A O 1
ATOM 638 N N . ALA A 1 90 ? -2.818 -15.268 6.092 1.00 88.44 90 ALA A N 1
ATOM 639 C CA . ALA A 1 90 ? -4.108 -15.864 5.726 1.00 88.44 90 ALA A CA 1
ATOM 640 C C . ALA A 1 90 ? -5.317 -15.279 6.488 1.00 88.44 90 ALA A C 1
ATOM 642 O O . ALA A 1 90 ? -6.447 -15.386 6.022 1.00 88.44 90 ALA A O 1
ATOM 643 N N . ASN A 1 91 ? -5.092 -14.662 7.652 1.00 91.12 91 ASN A N 1
ATOM 644 C CA . ASN A 1 91 ? -6.144 -14.196 8.562 1.00 91.12 91 ASN A CA 1
ATOM 645 C C . ASN A 1 91 ? -6.168 -12.672 8.727 1.00 91.12 91 ASN A C 1
ATOM 647 O O . ASN A 1 91 ? -6.795 -12.149 9.656 1.00 91.12 91 ASN A O 1
ATOM 651 N N . ILE A 1 92 ? -5.485 -11.945 7.849 1.00 94.38 92 ILE A N 1
ATOM 652 C CA . ILE A 1 92 ? -5.422 -10.487 7.880 1.00 94.38 92 ILE A CA 1
ATOM 653 C C . ILE A 1 92 ? -5.860 -9.896 6.544 1.00 94.38 92 ILE A C 1
ATOM 655 O O . ILE A 1 92 ? -5.843 -10.550 5.507 1.00 94.38 92 ILE A O 1
ATOM 659 N N . LEU A 1 93 ? -6.273 -8.637 6.602 1.00 94.75 93 LEU A N 1
ATOM 660 C CA . LEU A 1 93 ? -6.612 -7.804 5.465 1.00 94.75 93 LEU A CA 1
ATOM 661 C C . LEU A 1 93 ? -5.627 -6.648 5.407 1.00 94.75 93 LEU A C 1
ATOM 663 O O . LEU A 1 93 ? -5.458 -5.932 6.397 1.00 94.75 93 LEU A O 1
ATOM 667 N N . PHE A 1 94 ? -5.044 -6.424 4.240 1.00 95.75 94 PHE A N 1
ATOM 668 C CA . PHE A 1 94 ? -4.278 -5.234 3.934 1.00 95.75 94 PHE A CA 1
ATOM 669 C C . PHE A 1 94 ? -5.162 -4.189 3.240 1.00 95.75 94 PHE A C 1
ATOM 671 O O . PHE A 1 94 ? -5.778 -4.423 2.199 1.00 95.75 94 PHE A O 1
ATOM 678 N N . VAL A 1 95 ? -5.215 -2.990 3.813 1.00 96.56 95 VAL A N 1
ATOM 679 C CA . VAL A 1 95 ? -5.912 -1.827 3.261 1.00 96.56 95 VAL A CA 1
ATOM 680 C C . VAL A 1 95 ? -4.872 -0.764 2.947 1.00 96.56 95 VAL A C 1
ATOM 682 O O . VAL A 1 95 ? -4.280 -0.191 3.852 1.00 96.56 95 VAL A O 1
ATOM 685 N N . CYS A 1 96 ? -4.666 -0.470 1.662 1.00 96.06 96 CYS A N 1
ATOM 686 C CA . CYS A 1 96 ? -3.701 0.548 1.251 1.00 96.06 96 CYS A CA 1
ATOM 687 C C . CYS A 1 96 ? -4.095 1.956 1.727 1.00 96.06 96 CYS A C 1
ATOM 689 O O . CYS A 1 96 ? -5.274 2.260 1.942 1.00 96.06 96 CYS A O 1
ATOM 691 N N . LEU A 1 97 ? -3.111 2.858 1.778 1.00 95.56 97 LEU A N 1
ATOM 692 C CA . LEU A 1 97 ? -3.286 4.251 2.204 1.00 95.56 97 LEU A CA 1
ATOM 693 C C . LEU A 1 97 ? -4.397 4.984 1.430 1.00 95.56 97 LEU A C 1
ATOM 695 O O . LEU A 1 97 ? -5.170 5.750 2.003 1.00 95.56 97 LEU A O 1
ATOM 699 N N . SER A 1 98 ? -4.530 4.723 0.124 1.00 95.31 98 SER A N 1
ATOM 700 C CA . SER A 1 98 ? -5.592 5.322 -0.692 1.00 95.31 98 SER A CA 1
ATOM 701 C C . SER A 1 98 ? -6.993 4.858 -0.286 1.00 95.31 98 SER A C 1
ATOM 703 O O . SER A 1 98 ? -7.934 5.641 -0.381 1.00 95.31 98 SER A O 1
ATOM 705 N N . CYS A 1 99 ? -7.153 3.596 0.119 1.00 96.56 99 CYS A N 1
ATOM 706 C CA . CYS A 1 99 ? -8.429 3.071 0.600 1.00 96.56 99 CYS A CA 1
ATOM 707 C C . CYS A 1 99 ? -8.733 3.554 2.017 1.00 96.56 99 CYS A C 1
ATOM 709 O O . CYS A 1 99 ? -9.874 3.926 2.265 1.00 96.56 99 CYS A O 1
ATOM 711 N N . HIS A 1 100 ? -7.726 3.607 2.893 1.00 96.25 100 HIS A N 1
ATOM 712 C CA . HIS A 1 100 ? -7.842 4.165 4.245 1.00 96.25 100 HIS A CA 1
ATOM 713 C C . HIS A 1 100 ? -8.367 5.604 4.212 1.00 96.25 100 HIS A C 1
ATOM 715 O O . HIS A 1 100 ? -9.370 5.914 4.837 1.00 96.25 100 HIS A O 1
ATOM 721 N N . ASN A 1 101 ? -7.768 6.469 3.388 1.00 95.62 101 ASN A N 1
ATOM 722 C CA . ASN A 1 101 ? -8.164 7.881 3.296 1.00 95.62 101 ASN A CA 1
ATOM 723 C C . ASN A 1 101 ? -9.546 8.116 2.661 1.00 95.62 101 ASN A C 1
ATOM 725 O O . ASN A 1 101 ? -10.092 9.212 2.777 1.00 95.62 101 ASN A O 1
ATOM 729 N N . LYS A 1 102 ? -10.084 7.130 1.931 1.00 96.19 102 LYS A N 1
ATOM 730 C CA . LY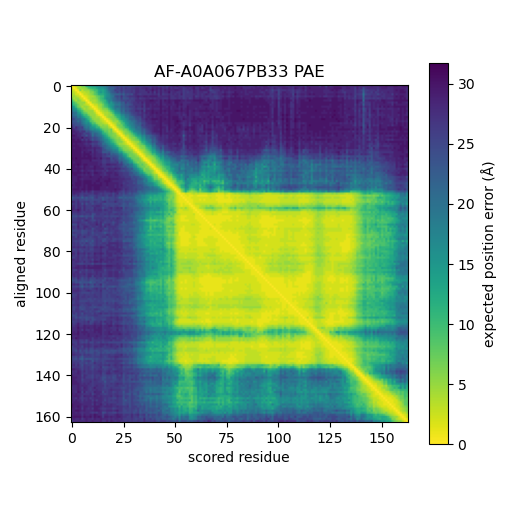S A 1 102 ? -11.423 7.195 1.320 1.00 96.19 102 LYS A CA 1
ATOM 731 C C . LYS A 1 102 ? -12.517 6.665 2.241 1.00 96.19 102 LYS A C 1
ATOM 733 O O . LYS A 1 102 ? -13.687 6.897 1.954 1.00 96.19 102 LYS A O 1
ATOM 738 N N . ASP A 1 103 ? -12.148 5.906 3.264 1.00 94.44 103 ASP A N 1
ATOM 739 C CA . ASP A 1 103 ? -13.082 5.332 4.219 1.00 94.44 103 ASP A CA 1
ATOM 740 C C . ASP A 1 103 ? -13.362 6.359 5.321 1.00 94.44 103 ASP A C 1
ATOM 742 O O . ASP A 1 103 ? -12.435 6.838 5.974 1.00 94.44 103 ASP A O 1
ATOM 746 N N . GLU A 1 104 ? -14.629 6.736 5.492 1.00 94.69 104 GLU A N 1
ATOM 747 C CA . GLU A 1 104 ? -15.035 7.763 6.458 1.00 94.69 104 GLU A CA 1
ATOM 748 C C . GLU A 1 104 ? -14.732 7.352 7.902 1.00 94.69 104 GLU A C 1
ATOM 750 O O . GLU A 1 104 ? -14.385 8.208 8.708 1.00 94.69 104 GLU A O 1
ATOM 755 N N . GLU A 1 105 ? -14.788 6.056 8.219 1.00 92.12 105 GLU A N 1
ATOM 756 C CA . GLU A 1 105 ? -14.517 5.560 9.571 1.00 92.12 105 GLU A CA 1
ATOM 757 C C . GLU A 1 105 ? -13.019 5.545 9.880 1.00 92.12 105 GLU A C 1
ATOM 759 O O . GLU A 1 105 ? -12.623 5.666 11.033 1.00 92.12 105 GLU A O 1
ATOM 764 N N . MET A 1 106 ? -12.165 5.385 8.864 1.00 93.00 106 MET A N 1
ATOM 765 C CA . MET A 1 106 ? -10.720 5.229 9.062 1.00 93.00 106 MET A CA 1
ATOM 766 C C . MET A 1 106 ? -9.936 6.515 8.858 1.00 93.00 106 MET A C 1
ATOM 768 O O . MET A 1 106 ? -8.867 6.661 9.445 1.00 93.00 106 MET A O 1
ATOM 772 N N . ARG A 1 107 ? -10.423 7.434 8.018 1.00 94.00 107 ARG A N 1
ATOM 773 C CA . ARG A 1 107 ? -9.670 8.613 7.569 1.00 94.00 107 ARG A CA 1
ATOM 774 C C . ARG A 1 107 ? -9.139 9.476 8.717 1.00 94.00 107 ARG A C 1
ATOM 776 O O . ARG A 1 107 ? -8.059 10.045 8.577 1.00 94.00 107 ARG A O 1
ATOM 783 N N . ASP A 1 108 ? -9.872 9.558 9.822 1.00 95.44 108 ASP A N 1
ATOM 784 C CA . ASP A 1 108 ? -9.490 10.360 10.991 1.00 95.44 108 ASP A CA 1
ATOM 785 C C . ASP A 1 108 ? -8.593 9.594 11.984 1.00 95.44 108 ASP A C 1
ATOM 787 O O . ASP A 1 108 ? -8.133 10.149 12.984 1.00 95.44 108 ASP A O 1
ATOM 791 N N . HIS A 1 109 ? -8.299 8.323 11.702 1.00 94.81 109 HIS A N 1
ATOM 792 C CA . HIS A 1 109 ? -7.412 7.480 12.493 1.00 94.81 109 HIS A CA 1
ATOM 793 C C . HIS A 1 109 ? -6.035 7.310 11.837 1.00 94.81 109 HIS A C 1
ATOM 795 O O . HIS A 1 109 ? -5.911 7.350 10.607 1.00 94.81 109 HIS A O 1
ATOM 801 N N . PRO A 1 110 ? -4.982 7.068 12.644 1.00 97.00 110 PRO A N 1
ATOM 802 C CA . PRO A 1 110 ? -3.671 6.698 12.131 1.00 97.00 110 PRO A CA 1
ATOM 803 C C . PRO A 1 110 ? -3.743 5.515 11.161 1.00 97.00 110 PRO A C 1
ATOM 805 O O . PRO A 1 110 ? -4.558 4.603 11.318 1.00 97.00 110 PRO A O 1
ATOM 808 N N . TYR A 1 111 ? -2.869 5.521 10.157 1.00 97.25 111 TYR A N 1
ATOM 809 C CA . TY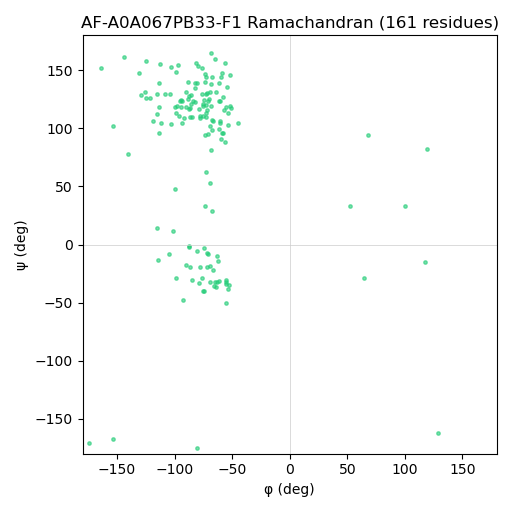R A 1 111 ? -2.821 4.463 9.157 1.00 97.25 111 TYR A CA 1
ATOM 810 C C . TYR A 1 111 ? -2.313 3.157 9.774 1.00 97.25 111 TYR A C 1
ATOM 812 O O . TYR A 1 111 ? -1.116 2.981 9.986 1.00 97.25 111 TYR A O 1
ATOM 820 N N . MET A 1 112 ? -3.229 2.233 10.067 1.00 97.12 112 MET A N 1
ATOM 821 C CA . MET A 1 112 ? -2.875 0.916 10.609 1.00 97.12 112 MET A CA 1
ATOM 822 C C . MET A 1 112 ? -2.528 -0.078 9.499 1.00 97.12 112 MET A C 1
ATOM 824 O O . MET A 1 112 ? -1.731 -0.981 9.718 1.00 97.12 112 MET A O 1
ATOM 828 N N . GLY A 1 113 ? -3.137 0.080 8.317 1.00 95.44 113 GLY A N 1
ATOM 829 C CA . GLY A 1 113 ? -2.891 -0.675 7.082 1.00 95.44 113 GLY A CA 1
ATOM 830 C C . GLY A 1 113 ? -3.221 -2.171 7.113 1.00 95.44 113 GLY A C 1
ATOM 831 O O . GLY A 1 113 ? -3.593 -2.714 6.081 1.00 95.44 113 GLY A O 1
ATOM 832 N N . VAL A 1 114 ? -3.144 -2.841 8.263 1.00 96.62 114 VAL A N 1
ATOM 833 C CA . VAL A 1 114 ? -3.358 -4.283 8.408 1.00 96.62 114 VAL A CA 1
ATOM 834 C C . VAL A 1 114 ? -4.356 -4.551 9.524 1.00 96.62 114 VAL A C 1
ATOM 836 O O . VAL A 1 114 ? -4.205 -4.073 10.650 1.00 96.62 114 VAL A O 1
ATOM 839 N N . TYR A 1 115 ? -5.371 -5.350 9.217 1.00 95.88 115 TYR A N 1
ATOM 840 C CA . TYR A 1 115 ? -6.504 -5.621 10.097 1.00 95.88 115 TYR A CA 1
ATOM 841 C C . TYR A 1 115 ? -6.759 -7.119 10.189 1.00 95.88 115 TYR A C 1
ATOM 843 O O . TYR A 1 115 ? -6.561 -7.838 9.219 1.00 95.88 115 TYR A O 1
ATOM 851 N N . ARG A 1 116 ? -7.227 -7.611 11.335 1.00 95.12 116 ARG A N 1
ATOM 852 C CA . ARG A 1 116 ? -7.621 -9.020 11.481 1.00 95.12 116 ARG A CA 1
ATOM 853 C C . ARG A 1 116 ? -8.949 -9.279 10.771 1.00 95.12 116 ARG A C 1
ATOM 855 O O . ARG A 1 116 ? -9.874 -8.471 10.881 1.00 95.12 116 ARG A O 1
ATOM 862 N N . LEU A 1 117 ? -9.074 -10.425 10.099 1.00 90.25 117 LEU A N 1
ATOM 863 C CA . LEU A 1 117 ? -10.383 -10.942 9.707 1.00 90.25 117 LEU A CA 1
ATOM 864 C C . LEU A 1 117 ? -11.144 -11.355 10.973 1.00 90.25 117 LEU A C 1
ATOM 866 O O . LEU A 1 117 ? -10.843 -12.372 11.594 1.00 90.25 117 LEU A O 1
ATOM 870 N N . SER A 1 118 ? -12.156 -10.580 11.353 1.00 85.56 118 SER A N 1
ATOM 871 C CA . SER A 1 118 ? -13.177 -11.062 12.286 1.00 85.56 118 SER A CA 1
ATOM 872 C C . SER A 1 118 ? -14.076 -12.070 11.567 1.00 85.56 118 SER A C 1
ATOM 874 O O . SER A 1 118 ? -14.382 -11.892 10.389 1.00 85.56 118 SER A O 1
ATOM 876 N N . ALA A 1 119 ? -14.539 -13.107 12.273 1.00 81.25 119 ALA A N 1
ATOM 877 C CA . ALA A 1 119 ? -15.400 -14.177 11.746 1.00 81.25 119 ALA A CA 1
ATOM 878 C C . ALA A 1 119 ? -16.835 -13.722 11.352 1.00 81.25 119 ALA A C 1
ATOM 880 O O . ALA A 1 119 ? -17.783 -14.498 11.404 1.00 81.25 119 ALA A O 1
ATOM 881 N N . GLY A 1 120 ? -17.015 -12.461 10.953 1.00 78.75 120 GLY A N 1
ATOM 882 C CA . GLY A 1 120 ? -18.276 -11.861 10.524 1.00 78.75 120 GLY A CA 1
ATOM 883 C C . GLY A 1 120 ? -18.077 -10.432 10.006 1.00 78.75 120 GLY A C 1
ATOM 884 O O . GLY A 1 120 ? -16.949 -9.959 9.885 1.00 78.75 120 GLY A O 1
ATOM 885 N N . ASN A 1 121 ? -19.174 -9.708 9.761 1.00 78.81 121 ASN A N 1
ATOM 886 C CA . ASN A 1 121 ? -19.170 -8.273 9.410 1.00 78.81 121 ASN A CA 1
ATOM 887 C C . ASN A 1 121 ? -18.846 -7.360 10.615 1.00 78.81 121 ASN A C 1
ATOM 889 O O . ASN A 1 121 ? -19.393 -6.268 10.744 1.00 78.81 121 ASN A O 1
ATOM 893 N N . GLY A 1 122 ? -17.999 -7.827 11.533 1.00 82.75 122 GLY A N 1
ATOM 894 C CA . GLY A 1 122 ? -17.557 -7.030 12.671 1.00 82.75 122 GLY A CA 1
ATOM 895 C C . GLY A 1 122 ? -16.658 -5.864 12.241 1.00 82.75 122 GLY A C 1
ATOM 896 O O . GLY A 1 122 ? -16.144 -5.862 11.117 1.00 82.75 122 GLY A O 1
ATOM 897 N N . PRO A 1 123 ? -16.437 -4.886 13.138 1.00 87.50 123 PRO A N 1
ATOM 898 C CA . PRO A 1 123 ? -15.515 -3.788 12.881 1.00 87.50 123 PRO A CA 1
ATOM 89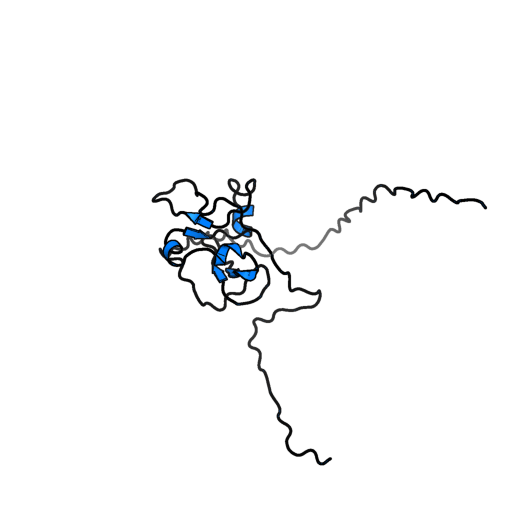9 C C . PRO A 1 123 ? -14.104 -4.321 12.608 1.00 87.50 123 PRO A C 1
ATOM 901 O O . PRO A 1 123 ? -13.684 -5.347 13.156 1.00 87.50 123 PRO A O 1
ATOM 904 N N . LEU A 1 124 ? -13.365 -3.615 11.752 1.00 89.88 124 LEU A N 1
ATOM 905 C CA . LEU A 1 124 ? -11.983 -3.960 11.444 1.00 89.88 124 LEU A CA 1
ATOM 906 C C . LEU A 1 124 ? -11.089 -3.637 12.641 1.00 89.88 124 LEU A C 1
ATOM 908 O O . LEU A 1 124 ? -10.930 -2.479 13.017 1.00 89.88 124 LEU A O 1
ATOM 912 N N . VAL A 1 125 ? -10.487 -4.671 13.224 1.00 94.12 125 VAL A N 1
ATOM 913 C CA . VAL A 1 125 ? -9.571 -4.530 14.360 1.00 94.12 125 VAL A CA 1
ATOM 914 C C . VAL A 1 125 ? -8.136 -4.493 13.835 1.00 94.12 125 VAL A C 1
ATOM 916 O O . VAL A 1 125 ? -7.739 -5.437 13.142 1.00 94.12 125 VAL A O 1
ATOM 919 N N . PRO A 1 126 ? -7.347 -3.447 14.141 1.00 96.06 126 PRO A N 1
ATOM 920 C CA . PRO A 1 126 ? -5.945 -3.379 13.745 1.00 96.06 126 PRO A CA 1
ATOM 921 C C . PRO A 1 126 ? -5.158 -4.610 14.204 1.00 96.06 126 PRO A C 1
ATOM 923 O O . PRO A 1 126 ? -5.301 -5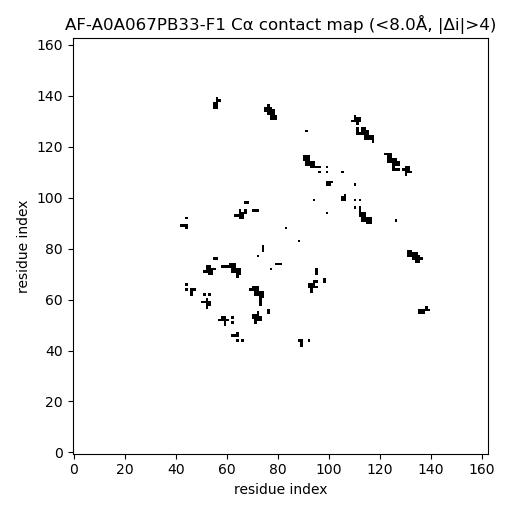.067 15.339 1.00 96.06 126 PRO A O 1
ATOM 926 N N . TYR A 1 127 ? -4.335 -5.165 13.315 1.00 95.81 127 TYR A N 1
ATOM 927 C CA . TYR A 1 127 ? -3.489 -6.314 13.640 1.00 95.81 127 TYR A CA 1
ATOM 928 C C . TYR A 1 127 ? -2.297 -5.903 14.519 1.00 95.81 127 TYR A C 1
ATOM 930 O O . TYR A 1 127 ? -1.963 -6.615 15.469 1.00 95.81 127 TYR A O 1
ATOM 938 N N . GLN A 1 128 ? -1.695 -4.743 14.234 1.00 94.69 128 GLN A N 1
ATOM 939 C CA . GLN A 1 128 ? -0.611 -4.147 15.020 1.00 94.69 128 GLN A CA 1
ATOM 940 C C . GLN A 1 128 ? -1.157 -3.100 15.999 1.00 94.69 128 GLN A C 1
ATOM 942 O O . GLN A 1 128 ? -2.219 -2.520 15.779 1.00 94.69 128 GLN A O 1
ATOM 947 N N . LYS A 1 129 ? -0.425 -2.860 17.094 1.00 95.19 129 LYS A N 1
ATOM 948 C CA . LYS A 1 129 ? -0.763 -1.808 18.070 1.00 95.19 129 LYS A CA 1
ATOM 949 C C . LYS A 1 129 ? -0.347 -0.419 17.594 1.00 95.19 129 LYS A C 1
ATOM 951 O O . LYS A 1 129 ? -1.003 0.560 17.931 1.00 95.19 129 LYS A O 1
ATOM 956 N N . GLU A 1 130 ? 0.749 -0.351 16.851 1.00 96.88 130 GLU A N 1
ATOM 957 C CA . GLU A 1 130 ? 1.325 0.892 16.355 1.00 96.88 130 GLU A CA 1
ATOM 958 C C . GLU A 1 130 ? 0.903 1.134 14.902 1.00 96.88 130 GLU A C 1
ATOM 960 O O . GLU A 1 130 ? 0.684 0.172 14.159 1.00 96.88 130 GLU A O 1
ATOM 965 N N . PRO A 1 131 ? 0.756 2.403 14.490 1.00 97.12 131 PRO A N 1
ATOM 966 C CA . PRO A 1 131 ? 0.462 2.735 13.107 1.00 97.12 131 PRO A CA 1
ATOM 967 C C . PRO A 1 131 ? 1.646 2.402 12.201 1.00 97.12 131 PRO A C 1
ATOM 969 O O . PRO A 1 131 ? 2.807 2.600 12.562 1.00 97.12 131 PRO A O 1
ATOM 972 N N . LEU A 1 132 ? 1.339 1.954 10.987 1.00 95.88 132 LEU A N 1
ATOM 973 C CA . LEU A 1 132 ? 2.347 1.700 9.973 1.00 95.88 132 LEU A CA 1
ATOM 974 C C . LEU A 1 132 ? 2.907 3.019 9.445 1.00 95.88 132 LEU A C 1
ATOM 976 O O . LEU A 1 132 ? 2.170 3.917 9.028 1.00 95.88 132 LEU A O 1
ATOM 980 N N . GLN A 1 133 ? 4.233 3.110 9.414 1.00 95.88 133 GLN A N 1
ATOM 981 C CA . GLN A 1 133 ? 4.929 4.221 8.781 1.00 95.88 133 GLN A CA 1
ATOM 982 C C . GLN A 1 133 ? 5.032 3.989 7.274 1.00 95.88 133 GLN A C 1
ATOM 984 O O . GLN A 1 133 ? 5.349 2.892 6.813 1.00 95.88 133 GLN A O 1
ATOM 989 N N . VAL A 1 134 ? 4.740 5.041 6.510 1.00 94.69 134 VAL A N 1
ATOM 990 C CA . VAL A 1 134 ? 4.863 5.044 5.053 1.00 94.69 134 VAL A CA 1
ATOM 991 C C . VAL A 1 134 ? 6.125 5.819 4.692 1.00 94.69 134 VAL A C 1
ATOM 993 O O . VAL A 1 134 ? 6.141 7.047 4.722 1.00 94.69 134 VAL A O 1
ATOM 996 N N . GLU A 1 135 ? 7.174 5.090 4.334 1.00 93.50 135 GLU A N 1
ATOM 997 C CA . GLU A 1 135 ? 8.489 5.604 3.945 1.00 93.50 135 GLU A CA 1
ATOM 998 C C . GLU A 1 135 ? 8.622 5.612 2.421 1.00 93.50 135 GLU A C 1
ATOM 1000 O O . GLU A 1 135 ? 9.580 5.106 1.845 1.00 93.50 135 GLU A O 1
ATOM 1005 N N . ALA A 1 136 ? 7.613 6.139 1.726 1.00 84.31 136 ALA A N 1
ATOM 1006 C CA . ALA A 1 136 ? 7.622 6.153 0.271 1.00 84.31 136 ALA A CA 1
ATOM 1007 C C . ALA A 1 136 ? 8.819 6.967 -0.253 1.00 84.31 136 ALA A C 1
ATOM 1009 O O . ALA A 1 136 ? 8.772 8.197 -0.343 1.00 84.31 136 ALA A O 1
ATOM 1010 N N . HIS A 1 137 ? 9.892 6.275 -0.638 1.00 80.06 137 HIS A N 1
ATOM 1011 C CA . HIS A 1 137 ? 11.004 6.866 -1.359 1.00 80.06 137 HIS A CA 1
ATOM 1012 C C . HIS A 1 137 ? 10.522 7.173 -2.770 1.00 80.06 137 HIS A C 1
ATOM 1014 O O . HIS A 1 137 ? 10.475 6.317 -3.652 1.00 80.06 137 HIS A O 1
ATOM 1020 N N . HIS A 1 138 ? 10.087 8.412 -2.965 1.00 67.12 138 HIS A N 1
ATOM 1021 C CA . HIS A 1 138 ? 9.605 8.871 -4.252 1.00 67.12 138 HIS A CA 1
ATOM 1022 C C . HIS A 1 138 ? 10.791 8.912 -5.229 1.00 67.12 138 HIS A C 1
ATOM 1024 O O . HIS A 1 138 ? 11.580 9.854 -5.233 1.00 67.12 138 HIS A O 1
ATOM 1030 N N . VAL A 1 139 ? 10.939 7.874 -6.058 1.00 61.59 139 VAL A N 1
ATOM 1031 C CA . VAL A 1 139 ? 12.047 7.763 -7.030 1.00 61.59 139 VAL A CA 1
ATOM 1032 C C . VAL A 1 139 ? 11.841 8.698 -8.234 1.00 61.59 139 VAL A C 1
ATOM 1034 O O . VAL A 1 139 ? 12.706 8.826 -9.103 1.00 61.59 139 VAL A O 1
ATOM 1037 N N . PHE A 1 140 ? 10.719 9.420 -8.299 1.00 56.22 140 PHE A N 1
ATOM 1038 C CA . PHE A 1 140 ? 10.492 10.398 -9.355 1.00 56.22 140 PHE A CA 1
ATOM 1039 C C . PHE A 1 140 ? 11.342 11.648 -9.138 1.00 56.22 140 PHE A C 1
ATOM 1041 O O . PHE A 1 140 ? 10.931 12.610 -8.489 1.00 56.22 140 PHE A O 1
ATOM 1048 N N . LYS A 1 141 ? 12.511 11.669 -9.780 1.00 57.31 141 LYS A N 1
ATOM 1049 C CA . LYS A 1 141 ? 13.075 12.928 -10.260 1.00 57.31 141 LYS A CA 1
ATOM 1050 C C . LYS A 1 141 ? 12.180 13.438 -11.393 1.00 57.31 141 LYS A C 1
ATOM 1052 O O . LYS A 1 141 ? 11.717 12.654 -12.225 1.00 57.31 141 LYS A O 1
ATOM 1057 N N . ILE A 1 142 ? 11.916 14.745 -11.411 1.00 49.09 142 ILE A N 1
ATOM 1058 C CA . ILE A 1 142 ? 11.200 15.412 -12.507 1.00 49.09 142 ILE A CA 1
ATOM 1059 C C . ILE A 1 142 ? 11.880 15.012 -13.828 1.00 49.09 142 ILE A C 1
ATOM 1061 O O . ILE A 1 142 ? 13.062 15.288 -14.010 1.00 49.09 142 ILE A O 1
ATOM 1065 N N . GLY A 1 143 ? 11.146 14.331 -14.714 1.00 60.75 143 GLY A N 1
ATOM 1066 C CA . GLY A 1 143 ? 11.646 13.853 -16.012 1.00 60.75 143 GLY A CA 1
ATOM 1067 C C . GLY A 1 143 ? 11.650 12.333 -16.201 1.00 60.75 143 GLY A C 1
ATOM 1068 O O . GLY A 1 143 ? 11.713 11.880 -17.342 1.00 60.75 143 GLY A O 1
ATOM 1069 N N . ASN A 1 144 ? 11.511 11.538 -15.137 1.00 59.88 144 ASN A N 1
ATOM 1070 C CA . ASN A 1 144 ? 11.403 10.086 -15.281 1.00 59.88 144 ASN A CA 1
ATOM 1071 C C . ASN A 1 144 ? 10.055 9.707 -15.911 1.00 59.88 144 ASN A C 1
ATOM 1073 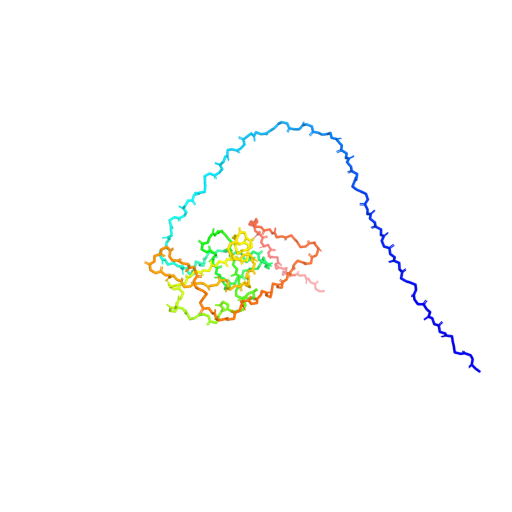O O . ASN A 1 144 ? 8.994 10.077 -15.405 1.00 59.88 144 ASN A O 1
ATOM 1077 N N . ARG A 1 145 ? 10.100 8.954 -17.013 1.00 62.59 145 ARG A N 1
ATOM 1078 C CA . ARG A 1 145 ? 8.928 8.319 -17.621 1.00 62.59 145 ARG A CA 1
ATOM 1079 C C . ARG A 1 145 ? 9.017 6.823 -17.384 1.00 62.59 145 ARG A C 1
ATOM 1081 O O . ARG A 1 145 ? 10.048 6.216 -17.653 1.00 62.59 145 ARG A O 1
ATOM 1088 N N . PHE A 1 146 ? 7.933 6.255 -16.880 1.00 61.03 146 PHE A N 1
ATOM 1089 C CA . PHE A 1 146 ? 7.770 4.817 -16.807 1.00 61.03 146 PHE A CA 1
ATOM 1090 C C . PHE A 1 146 ? 7.209 4.328 -18.147 1.00 61.03 146 PHE A C 1
ATOM 1092 O O . PHE A 1 146 ? 6.243 4.906 -18.646 1.00 61.03 146 PHE A O 1
ATOM 1099 N N . SER A 1 147 ? 7.839 3.321 -18.751 1.00 67.12 147 SER A N 1
ATOM 1100 C CA . SER A 1 147 ? 7.326 2.662 -19.953 1.00 67.12 147 SER A CA 1
ATOM 1101 C C . SER A 1 147 ? 6.954 1.236 -19.577 1.00 67.12 147 SER A C 1
ATOM 1103 O O . SER A 1 147 ? 7.802 0.467 -19.135 1.00 67.12 147 SER A O 1
ATOM 1105 N N . THR A 1 148 ? 5.671 0.918 -19.722 1.00 66.44 148 THR A N 1
ATOM 1106 C CA . THR A 1 148 ? 5.140 -0.450 -19.657 1.00 66.44 148 THR A CA 1
ATOM 1107 C C . THR A 1 148 ? 5.190 -1.149 -21.010 1.00 66.44 148 THR A C 1
ATOM 1109 O O . THR A 1 148 ? 4.744 -2.287 -21.128 1.00 66.44 148 THR A O 1
ATOM 1112 N N . ASP A 1 149 ? 5.653 -0.452 -22.046 1.00 75.25 149 ASP A N 1
ATOM 1113 C CA . ASP A 1 149 ? 5.737 -1.009 -23.385 1.00 75.25 149 ASP A CA 1
ATOM 1114 C C . ASP A 1 149 ? 6.902 -2.008 -23.440 1.00 75.25 149 ASP A C 1
ATOM 1116 O O . ASP A 1 149 ? 7.914 -1.815 -22.757 1.00 75.25 149 ASP A O 1
ATOM 1120 N N . PRO A 1 150 ? 6.794 -3.084 -24.237 1.00 74.44 150 PRO A N 1
ATOM 1121 C CA . PRO A 1 150 ? 7.876 -4.046 -24.383 1.00 74.44 150 PRO A CA 1
ATOM 1122 C C . PRO A 1 150 ? 9.152 -3.344 -24.867 1.00 74.44 150 PRO A C 1
ATOM 1124 O O . PRO A 1 150 ? 9.213 -2.806 -25.974 1.00 74.44 150 PRO A O 1
ATOM 1127 N N . LEU A 1 151 ? 10.183 -3.355 -24.021 1.00 83.25 151 LEU A N 1
ATOM 1128 C CA . LEU A 1 151 ? 11.492 -2.783 -24.316 1.00 83.25 151 LEU A CA 1
ATOM 1129 C C . LEU A 1 151 ? 12.366 -3.820 -25.023 1.00 83.25 151 LEU A C 1
ATOM 1131 O O . LEU A 1 151 ? 12.737 -4.841 -24.445 1.00 83.25 151 LEU A O 1
ATOM 1135 N N . ALA A 1 152 ? 12.741 -3.535 -26.268 1.00 86.00 152 ALA A N 1
ATOM 1136 C CA . ALA A 1 152 ? 13.783 -4.281 -26.961 1.00 86.00 152 ALA A CA 1
ATOM 1137 C C . ALA A 1 152 ? 15.158 -3.704 -26.585 1.00 86.00 152 ALA A C 1
ATOM 1139 O O . ALA A 1 152 ? 15.503 -2.592 -26.985 1.00 86.00 152 ALA A O 1
ATOM 1140 N N . ILE A 1 153 ? 15.949 -4.458 -25.820 1.00 85.06 153 ILE A N 1
ATOM 1141 C CA . ILE A 1 153 ? 17.344 -4.111 -25.519 1.00 85.06 153 ILE A CA 1
ATOM 1142 C C . ILE A 1 153 ? 18.229 -4.769 -26.581 1.00 85.06 153 ILE A C 1
ATOM 1144 O O . ILE A 1 153 ? 18.384 -5.988 -26.597 1.00 85.06 153 ILE A O 1
ATOM 1148 N N . ILE A 1 154 ? 18.806 -3.967 -27.478 1.00 87.25 154 ILE A N 1
ATOM 1149 C CA . ILE A 1 154 ? 19.727 -4.446 -28.517 1.00 87.25 154 ILE A CA 1
ATOM 1150 C C . ILE A 1 154 ? 21.158 -4.194 -28.042 1.00 87.25 154 ILE A C 1
ATOM 1152 O O . ILE A 1 154 ? 21.576 -3.045 -27.902 1.00 87.25 154 ILE A O 1
ATOM 1156 N N . ILE A 1 155 ? 21.908 -5.267 -27.786 1.00 88.12 155 ILE A N 1
ATOM 1157 C CA . ILE A 1 155 ? 23.308 -5.195 -27.357 1.00 88.12 155 ILE A CA 1
ATOM 1158 C C . ILE A 1 155 ? 24.202 -5.446 -28.572 1.00 88.12 155 ILE A C 1
ATOM 1160 O O . ILE A 1 155 ? 24.170 -6.528 -29.154 1.00 88.12 155 ILE A O 1
ATOM 1164 N N . PHE A 1 156 ? 25.023 -4.462 -28.937 1.00 85.69 156 PHE A N 1
ATOM 1165 C CA . PHE A 1 156 ? 26.055 -4.623 -29.960 1.00 85.69 156 PHE A CA 1
ATOM 1166 C C . PHE A 1 156 ? 27.405 -4.890 -29.291 1.00 85.69 156 PHE A C 1
ATOM 1168 O O . PHE A 1 156 ? 27.909 -4.047 -28.552 1.00 85.69 156 PHE A O 1
ATOM 1175 N N . ALA A 1 157 ? 28.005 -6.046 -29.569 1.00 84.81 157 ALA A N 1
ATOM 1176 C CA . ALA A 1 157 ? 29.402 -6.314 -29.246 1.00 84.81 157 ALA A CA 1
ATOM 1177 C C . ALA A 1 157 ? 30.250 -6.030 -30.492 1.00 84.81 157 ALA A C 1
ATOM 1179 O O . ALA A 1 157 ? 30.146 -6.737 -31.494 1.00 84.81 157 ALA A O 1
ATOM 1180 N N . LEU A 1 158 ? 31.062 -4.973 -30.450 1.00 83.06 158 LEU A N 1
ATOM 1181 C CA . LEU A 1 158 ? 31.977 -4.642 -31.539 1.00 83.06 158 LEU A CA 1
ATOM 1182 C C . LEU A 1 158 ? 33.291 -5.401 -31.336 1.00 83.06 158 LEU A C 1
ATOM 1184 O O . LEU A 1 158 ? 34.058 -5.081 -30.433 1.00 83.06 158 LEU A O 1
ATOM 1188 N N . ASN A 1 159 ? 33.555 -6.389 -32.190 1.00 79.56 159 ASN A N 1
ATOM 1189 C CA . ASN A 1 159 ? 34.844 -7.073 -32.262 1.00 79.56 159 ASN A CA 1
ATOM 1190 C C . ASN A 1 159 ? 35.607 -6.577 -33.498 1.00 79.56 159 ASN A C 1
ATOM 1192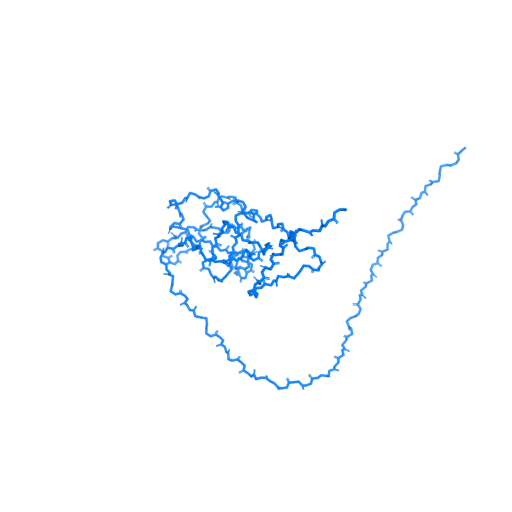 O O . ASN A 1 159 ? 35.063 -6.605 -34.600 1.00 79.56 159 ASN A O 1
ATOM 1196 N N . GLY A 1 160 ? 36.868 -6.165 -33.321 1.00 72.94 160 GLY A N 1
ATOM 1197 C CA . GLY A 1 160 ? 37.787 -5.906 -34.437 1.00 72.94 160 GLY A CA 1
ATOM 1198 C C . GLY A 1 160 ? 37.984 -4.446 -34.853 1.00 72.94 160 GLY A C 1
ATOM 1199 O O . GLY A 1 160 ? 38.222 -4.204 -36.030 1.00 72.94 160 GLY A O 1
ATOM 1200 N N . ILE A 1 161 ? 37.927 -3.478 -33.930 1.00 70.62 161 ILE A N 1
ATOM 1201 C CA . ILE A 1 161 ? 38.487 -2.142 -34.202 1.00 70.62 161 ILE A CA 1
ATOM 1202 C C . ILE A 1 161 ? 40.016 -2.254 -34.049 1.00 70.62 161 ILE A C 1
ATOM 1204 O O . ILE A 1 161 ? 40.471 -2.486 -32.925 1.00 70.62 161 ILE A O 1
ATOM 1208 N N . PRO A 1 162 ? 40.813 -2.163 -35.134 1.00 71.94 162 PRO A N 1
ATOM 1209 C CA . PRO A 1 162 ? 42.264 -2.085 -35.010 1.00 71.94 162 PRO A CA 1
ATOM 1210 C C . PRO A 1 162 ? 42.632 -0.783 -34.282 1.00 71.94 162 PRO A C 1
ATOM 1212 O O . PRO A 1 162 ? 42.088 0.273 -34.609 1.00 71.94 162 PRO A O 1
ATOM 1215 N N . ILE A 1 163 ? 43.499 -0.892 -33.269 1.00 65.38 163 ILE A N 1
ATOM 1216 C CA . ILE A 1 163 ? 44.073 0.241 -32.519 1.00 65.38 163 ILE A CA 1
ATOM 1217 C C . ILE A 1 163 ? 45.091 0.963 -33.399 1.00 65.38 163 ILE A C 1
ATOM 1219 O O . ILE A 1 163 ? 45.879 0.249 -34.063 1.00 65.38 163 ILE A O 1
#

Sequence (163 aa):
MARTKQTTTKSTGGTAAKKTILGSKFAGPVAGKAGRKSRSRSPNPLVKIAESWCCLCSNGGISVDCDRCDHTICVECVPGLGAIPTQDMANILFVCLSCHNKDEEMRDHPYMGVYRLSAGNGPLVPYQKEPLQVEAHHVFKIGNRFSTDPLAIIIFALNGIPI

pLDDT: mean 75.95, std 19.58, range [36.56, 97.25]

Secondary structure (DSSP, 8-state):
---PPPPPPPPP------------------------------SS-------PPBTTT---SSEEE-TTSS-EEETTTSGGGTTS-HHHHTTEEE--HHHHTT-TTTTTS----EEE--SSSPPPEESSSSPPP--------TT-----S--------------

Mean predicted aligned error: 15.69 Å

Foldseek 3Di:
DDDDDDDDDDDDDDDDDDDDDDDDDDDDDDDDDDPPPPDPPPLAQPQPPDQAAAPQARHDDRWGAASRDGHIHHCVQFVVVVVDDPVCRSFKGFHDPVRQCVDPVRVVDAALRIFGDDPDPDDTHRPDPDHTHGNRPHPDDPPDDDDPPDDDDDDDDDDDDDD

Solvent-accessible surface area (backbone atoms only — not comparable to full-atom values): 11271 Å² total; per-residue (Å²): 138,87,83,85,82,86,80,84,82,86,83,81,85,85,86,81,82,85,83,85,79,86,85,78,92,76,90,75,80,92,75,70,86,76,74,81,75,79,72,78,78,64,82,53,74,66,82,68,90,56,100,58,48,12,74,67,45,72,42,74,73,68,54,49,66,22,76,82,58,92,51,28,43,32,28,77,33,27,53,67,61,68,73,56,57,77,83,52,45,60,51,45,42,40,44,44,71,74,56,39,66,69,33,82,87,43,48,88,46,77,55,47,48,36,22,40,65,54,102,57,96,58,80,80,44,61,66,58,94,62,62,50,58,75,56,56,62,66,71,73,55,95,85,74,76,88,76,91,64,90,78,85,84,84,83,85,84,89,83,82,80,83,130

Organism: NCBI:txid933084

Nearest PDB structures (foldseek):
  4ljn-assembly1_A  TM=6.904E-01  e=1.743E-01  Homo sapiens
  8c60-assembly1_C  TM=6.587E-01  e=2.929E-01  Homo sapiens
  5pwd-assembly1_A  TM=7.726E-01  e=1.221E+00  Homo sapiens
  8kc7-assembly1_E  TM=5.788E-01  e=8.271E-01  Saccharomyces cerevisiae S288C
  8w9d-assembly1_E  TM=5.415E-01  e=1.688E+00  Saccharomyces cerevisiae

InterPro domains:
  IPR011011 Zinc finger, FYVE/PHD-type [SSF57903] (50-109)
  IPR013083 Zinc finger, RING/FYVE/PHD-type [G3DSA:3.30.40.10] (48-112)
  IPR017907 Zinc finger, RING-type, conserved site [PS00518] (69-78)